Protein AF-A0A939JCK9-F1 (afdb_monomer_lite)

pLDDT: mean 83.47, std 13.08, range [42.59, 94.25]

Sequence (81 aa):
MNEIEVAFRAALHEEKFSTAAVLLAQVVEARYEQQQHLTPVQILRLQAGCHTLLTQRAEIGAVALIQAAAGYLPQAVDFTV

Secondary structure (DSSP, 8-state):
--HHHHHHHHHHHTT-HHHHHHHHHHHHHHHHHTT-PPPHHHHHHHHHHHHHHHHTT----HHHHHHHHHTTSPP------

Foldseek 3Di:
DDPLLVVLQVCVVVLVQLSNLVSLLVVLQVVCVVPDHDDPVLSVQLSVQSSCVSVVDDPAHSVRSNVSSNVSHDDPPPPPD

Structure (mmCIF, N/CA/C/O backbone):
data_AF-A0A939JCK9-F1
#
_entry.id   AF-A0A939JCK9-F1
#
loop_
_atom_site.group_PDB
_atom_site.id
_atom_site.type_symbol
_atom_site.label_atom_id
_atom_site.label_alt_id
_atom_site.label_comp_id
_atom_site.label_asym_id
_atom_site.label_entity_id
_atom_site.label_seq_id
_atom_site.pdbx_PDB_ins_code
_atom_site.Cartn_x
_atom_site.Cartn_y
_atom_site.Cartn_z
_atom_site.occupancy
_atom_site.B_iso_or_equiv
_atom_site.auth_seq_id
_atom_site.auth_comp_id
_atom_site.auth_asym_id
_atom_site.auth_atom_id
_atom_site.pdbx_PDB_model_num
ATOM 1 N N . MET A 1 1 ? -0.935 19.594 -5.791 1.00 55.22 1 MET A N 1
ATOM 2 C CA . MET A 1 1 ? -0.551 18.173 -5.940 1.00 55.22 1 MET A CA 1
ATOM 3 C C . MET A 1 1 ? 0.305 17.833 -4.732 1.00 55.22 1 MET A C 1
ATOM 5 O O . MET A 1 1 ? 1.244 18.576 -4.491 1.00 55.22 1 MET A O 1
ATOM 9 N N . ASN A 1 2 ? -0.083 16.848 -3.915 1.00 79.25 2 ASN A N 1
ATOM 10 C CA . ASN A 1 2 ? 0.615 16.525 -2.661 1.00 79.25 2 ASN A CA 1
ATOM 11 C C . ASN A 1 2 ? 2.005 15.936 -2.983 1.00 79.25 2 ASN A C 1
ATOM 13 O O . ASN A 1 2 ? 2.090 15.058 -3.842 1.00 79.25 2 ASN A O 1
ATOM 17 N N . GLU A 1 3 ? 3.074 16.413 -2.339 1.00 87.94 3 GLU A N 1
ATOM 18 C CA . GLU A 1 3 ? 4.466 15.984 -2.586 1.00 87.94 3 GLU A CA 1
ATOM 19 C C . GLU A 1 3 ? 4.635 14.461 -2.456 1.00 87.94 3 GLU A C 1
ATOM 21 O O . GLU A 1 3 ? 5.348 13.837 -3.243 1.00 87.94 3 GLU A O 1
ATOM 26 N N . ILE A 1 4 ? 3.882 13.842 -1.542 1.00 89.69 4 ILE A N 1
ATOM 27 C CA . ILE A 1 4 ? 3.867 12.389 -1.324 1.00 89.69 4 ILE A CA 1
ATOM 28 C C . ILE A 1 4 ? 3.305 11.646 -2.550 1.00 89.69 4 ILE A C 1
ATOM 30 O O . ILE A 1 4 ? 3.816 10.594 -2.931 1.00 89.69 4 ILE A O 1
ATOM 34 N N . GLU A 1 5 ? 2.293 12.200 -3.231 1.00 91.50 5 GLU A N 1
ATOM 35 C CA . GLU A 1 5 ? 1.727 11.585 -4.441 1.00 91.50 5 GLU A CA 1
ATOM 36 C C . GLU A 1 5 ? 2.705 11.663 -5.623 1.00 91.50 5 GLU A C 1
ATOM 38 O O . GLU A 1 5 ? 2.784 10.733 -6.429 1.00 91.50 5 GLU A O 1
ATOM 43 N N . VAL A 1 6 ? 3.485 12.745 -5.711 1.00 93.12 6 VAL A N 1
ATOM 44 C CA . VAL A 1 6 ? 4.556 12.879 -6.711 1.00 93.12 6 VAL A CA 1
ATOM 45 C C . VAL A 1 6 ? 5.650 11.845 -6.456 1.00 93.12 6 VAL A C 1
ATOM 47 O O . VAL A 1 6 ? 6.026 11.115 -7.376 1.00 93.12 6 VAL A O 1
ATOM 50 N N . ALA A 1 7 ? 6.103 11.726 -5.206 1.00 93.56 7 ALA A N 1
ATOM 51 C CA . ALA A 1 7 ? 7.102 10.740 -4.807 1.00 93.56 7 ALA A CA 1
ATOM 52 C C . ALA A 1 7 ? 6.623 9.301 -5.056 1.00 93.56 7 ALA A C 1
ATOM 54 O O . ALA A 1 7 ? 7.387 8.477 -5.556 1.00 93.56 7 ALA A O 1
ATOM 55 N N . PHE A 1 8 ? 5.352 8.997 -4.769 1.00 93.75 8 PHE A N 1
ATOM 56 C CA . PHE A 1 8 ? 4.754 7.692 -5.055 1.00 93.75 8 PHE A CA 1
ATOM 57 C C . PHE A 1 8 ? 4.818 7.357 -6.549 1.00 93.75 8 PHE A C 1
ATOM 59 O O . PHE A 1 8 ? 5.277 6.277 -6.920 1.00 93.75 8 PHE A O 1
ATOM 66 N N . ARG A 1 9 ? 4.390 8.286 -7.413 1.00 92.38 9 ARG A N 1
ATOM 67 C CA . ARG A 1 9 ? 4.401 8.089 -8.871 1.00 92.38 9 ARG A CA 1
ATOM 68 C C . ARG A 1 9 ? 5.816 7.866 -9.401 1.00 92.38 9 ARG A C 1
ATOM 70 O O . ARG A 1 9 ? 5.999 6.998 -10.249 1.00 92.38 9 ARG A O 1
ATOM 77 N N . ALA A 1 10 ? 6.798 8.602 -8.881 1.00 93.31 10 ALA A N 1
ATOM 78 C CA . ALA A 1 10 ? 8.204 8.416 -9.230 1.00 93.31 10 ALA A CA 1
ATOM 79 C C . ALA A 1 10 ? 8.726 7.043 -8.774 1.00 93.31 10 ALA A C 1
ATOM 81 O O . ALA A 1 10 ? 9.263 6.295 -9.583 1.00 93.31 10 ALA A O 1
ATOM 82 N N . ALA A 1 11 ? 8.493 6.661 -7.514 1.00 92.56 11 ALA A N 1
ATOM 83 C CA . ALA A 1 11 ? 8.914 5.362 -6.985 1.00 92.56 11 ALA A CA 1
ATOM 84 C C . ALA A 1 11 ? 8.264 4.183 -7.727 1.00 92.56 11 ALA A C 1
ATOM 86 O O . ALA A 1 11 ? 8.912 3.159 -7.931 1.00 92.56 11 ALA A O 1
ATOM 87 N N . LEU A 1 12 ? 7.003 4.327 -8.146 1.00 91.06 12 LEU A N 1
ATOM 88 C CA . LEU A 1 12 ? 6.310 3.337 -8.966 1.00 91.06 12 LEU A CA 1
ATOM 89 C C . LEU A 1 12 ? 6.927 3.230 -10.366 1.00 91.06 12 LEU A C 1
ATOM 91 O O . LEU A 1 12 ? 7.128 2.123 -10.854 1.00 91.06 12 LEU A O 1
ATOM 95 N N . HIS A 1 13 ? 7.231 4.366 -11.001 1.00 90.75 13 HIS A N 1
ATOM 96 C CA . HIS A 1 13 ? 7.855 4.404 -12.324 1.00 90.75 13 HIS A CA 1
ATOM 97 C C . HIS A 1 13 ? 9.270 3.813 -12.322 1.00 90.75 13 HIS A C 1
ATOM 99 O O . HIS A 1 13 ? 9.651 3.128 -13.261 1.00 90.75 13 HIS A O 1
ATOM 105 N N . GLU A 1 14 ? 10.023 4.037 -11.246 1.00 91.75 14 GLU A N 1
ATOM 106 C CA . GLU A 1 14 ? 11.360 3.474 -11.031 1.00 91.75 14 GLU A CA 1
ATOM 107 C C . GLU A 1 14 ? 11.340 2.020 -10.518 1.00 91.75 14 GLU A C 1
ATOM 109 O O . GLU A 1 14 ? 12.376 1.508 -10.099 1.00 91.75 14 GLU A O 1
ATOM 114 N N . GLU A 1 15 ? 10.171 1.367 -10.488 1.00 89.12 15 GLU A N 1
ATOM 115 C CA . GLU A 1 15 ? 9.984 -0.017 -10.018 1.00 89.12 15 GLU A CA 1
ATOM 116 C C . GLU A 1 15 ? 10.473 -0.265 -8.57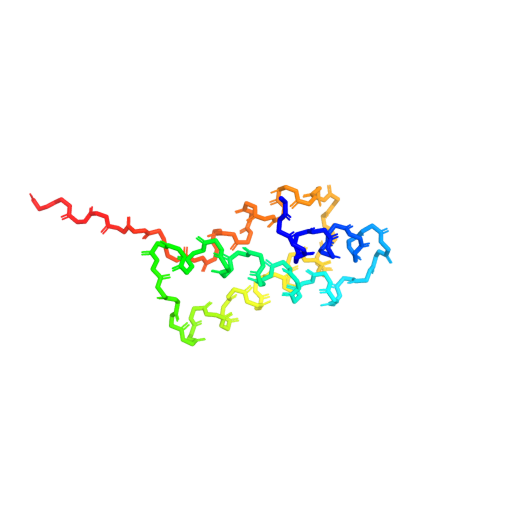3 1.00 89.12 15 GLU A C 1
ATOM 118 O O . GLU A 1 15 ? 10.714 -1.397 -8.143 1.00 89.12 15 GLU A O 1
ATOM 123 N N . LYS A 1 16 ? 10.574 0.794 -7.759 1.00 91.00 16 LYS A N 1
ATOM 124 C CA . LYS A 1 16 ? 10.949 0.730 -6.339 1.00 91.00 16 LYS A CA 1
ATOM 125 C C . LYS A 1 16 ? 9.741 0.328 -5.494 1.00 91.00 16 LYS A C 1
ATOM 127 O O . LYS A 1 16 ? 9.274 1.097 -4.654 1.00 91.00 16 LYS A O 1
ATOM 132 N N . PHE A 1 17 ? 9.224 -0.883 -5.702 1.00 89.12 17 PHE A N 1
ATOM 133 C CA . PHE A 1 17 ? 7.932 -1.332 -5.164 1.00 89.12 17 PHE A CA 1
ATOM 134 C C . PHE A 1 17 ? 7.813 -1.242 -3.638 1.00 89.12 17 PHE A C 1
ATOM 136 O O . PHE A 1 17 ? 6.776 -0.820 -3.133 1.00 89.12 17 PHE A O 1
ATOM 143 N N . SER A 1 18 ? 8.875 -1.559 -2.892 1.00 88.56 18 SER A N 1
ATOM 144 C CA . SER A 1 18 ? 8.871 -1.418 -1.429 1.00 88.56 18 SER A CA 1
ATOM 145 C C . SER A 1 18 ? 8.674 0.037 -0.995 1.00 88.56 18 SER A C 1
ATOM 147 O O . SER A 1 18 ? 7.870 0.316 -0.109 1.00 88.56 18 SER A O 1
ATOM 149 N N . THR A 1 19 ? 9.362 0.977 -1.649 1.00 91.50 19 THR A N 1
ATOM 150 C CA . THR A 1 19 ? 9.221 2.417 -1.392 1.00 91.50 19 THR A CA 1
ATOM 151 C C . THR A 1 19 ? 7.864 2.929 -1.869 1.00 91.50 19 THR A C 1
ATOM 153 O O . THR A 1 19 ? 7.191 3.655 -1.140 1.00 91.50 19 THR A O 1
ATOM 156 N N . ALA A 1 20 ? 7.423 2.505 -3.054 1.00 92.56 20 ALA A N 1
ATOM 157 C CA . ALA A 1 20 ? 6.118 2.852 -3.598 1.00 92.56 20 ALA A CA 1
ATOM 158 C C . ALA A 1 20 ? 4.976 2.390 -2.678 1.00 92.56 20 ALA A C 1
ATOM 160 O O . ALA A 1 20 ? 3.993 3.108 -2.547 1.00 92.56 20 ALA A O 1
ATOM 161 N N . ALA A 1 21 ? 5.112 1.251 -1.990 1.00 91.81 21 ALA A N 1
ATOM 162 C CA . ALA A 1 21 ? 4.091 0.736 -1.075 1.00 91.81 21 ALA A CA 1
ATOM 163 C C . ALA A 1 21 ? 3.928 1.596 0.173 1.00 91.81 21 ALA A C 1
ATOM 165 O O . ALA A 1 21 ? 2.803 1.880 0.584 1.00 91.81 21 ALA A O 1
ATOM 166 N N . VAL A 1 22 ? 5.044 2.045 0.744 1.00 92.38 22 VAL A N 1
ATOM 167 C CA . VAL A 1 22 ? 5.029 2.965 1.885 1.00 92.38 22 VAL A CA 1
ATOM 168 C C . VAL A 1 22 ? 4.408 4.300 1.476 1.00 92.38 22 VAL A C 1
ATOM 170 O O . VAL A 1 22 ? 3.521 4.802 2.163 1.00 92.38 22 VAL A O 1
ATOM 173 N N . LEU A 1 23 ? 4.816 4.845 0.328 1.00 94.25 23 LEU A N 1
ATOM 174 C CA . LEU A 1 23 ? 4.291 6.116 -0.174 1.00 94.25 23 LEU A CA 1
ATOM 175 C C . LEU A 1 23 ? 2.806 6.020 -0.547 1.00 94.25 23 LEU A C 1
ATOM 177 O O . LEU A 1 23 ? 2.048 6.940 -0.264 1.00 94.25 23 LEU A O 1
ATOM 181 N N . LEU A 1 24 ? 2.363 4.898 -1.119 1.00 93.62 24 LEU A N 1
ATOM 182 C CA . LEU A 1 24 ? 0.954 4.638 -1.411 1.00 93.62 24 LEU A CA 1
ATOM 183 C C . LEU A 1 24 ? 0.102 4.665 -0.137 1.00 93.62 24 LEU A C 1
ATOM 185 O O . LEU A 1 24 ? -0.940 5.321 -0.117 1.00 93.62 24 LEU A O 1
ATOM 189 N N . ALA A 1 25 ? 0.561 4.005 0.930 1.00 93.06 25 ALA A N 1
ATOM 190 C CA . ALA A 1 25 ? -0.125 4.027 2.218 1.00 93.06 25 ALA A CA 1
ATOM 191 C C . ALA A 1 25 ? -0.226 5.457 2.774 1.00 93.06 25 ALA A C 1
ATOM 193 O O . ALA A 1 25 ? -1.313 5.869 3.165 1.00 93.06 25 ALA A O 1
ATOM 194 N N . GLN A 1 26 ? 0.855 6.242 2.710 1.00 92.06 26 GLN A N 1
ATOM 195 C CA . GLN A 1 26 ? 0.863 7.643 3.155 1.00 92.06 26 GLN A CA 1
ATOM 196 C C . GLN A 1 26 ? -0.061 8.544 2.322 1.00 92.06 26 GLN A C 1
ATOM 198 O O . GLN A 1 26 ? -0.719 9.427 2.868 1.00 92.06 26 GLN A O 1
ATOM 203 N N . VAL A 1 27 ? -0.153 8.329 1.002 1.00 92.75 27 VAL A N 1
ATOM 204 C CA . VAL A 1 27 ? -1.105 9.060 0.144 1.00 92.75 27 VAL A CA 1
ATOM 205 C C . VAL A 1 27 ? -2.541 8.790 0.585 1.00 92.75 27 VAL A C 1
ATOM 207 O O . VAL A 1 27 ? -3.349 9.717 0.646 1.00 92.75 27 VAL A O 1
ATOM 210 N N . VAL A 1 28 ? -2.876 7.529 0.863 1.00 90.81 28 VAL A N 1
ATOM 211 C CA . VAL A 1 28 ? -4.226 7.142 1.286 1.00 90.81 28 VAL A CA 1
ATOM 212 C C . VAL A 1 28 ? -4.517 7.643 2.701 1.00 90.81 28 VAL A C 1
ATOM 214 O O . VAL A 1 28 ? -5.575 8.224 2.920 1.00 90.81 28 VAL A O 1
ATOM 217 N N . GLU A 1 29 ? -3.575 7.496 3.628 1.00 90.56 29 GLU A N 1
ATOM 218 C CA . GLU A 1 29 ? -3.664 8.007 4.999 1.00 90.56 29 GLU A CA 1
ATOM 219 C C . GLU A 1 29 ? -3.916 9.516 5.017 1.00 90.56 29 GLU A C 1
ATOM 221 O O . GLU A 1 29 ? -4.931 9.946 5.554 1.00 90.56 29 GLU A O 1
ATOM 226 N N . ALA A 1 30 ? -3.100 10.311 4.317 1.00 88.88 30 ALA A N 1
ATOM 227 C CA . ALA A 1 30 ? -3.263 11.765 4.255 1.00 88.88 30 ALA A CA 1
ATOM 228 C C . ALA A 1 30 ? -4.618 12.198 3.663 1.00 88.88 30 ALA A C 1
ATOM 230 O O . ALA A 1 30 ? -5.144 13.255 4.010 1.00 88.88 30 ALA A O 1
ATOM 231 N N . ARG A 1 31 ? -5.201 11.401 2.755 1.00 86.12 31 ARG A N 1
ATOM 232 C CA . ARG A 1 31 ? -6.552 11.652 2.222 1.00 86.12 31 ARG A CA 1
ATOM 233 C C . ARG A 1 31 ? -7.638 11.325 3.242 1.00 86.12 31 ARG A C 1
ATOM 235 O O . ARG A 1 31 ? -8.636 12.038 3.299 1.00 86.12 31 ARG A O 1
ATOM 242 N N . TYR A 1 32 ? -7.453 10.262 4.018 1.00 85.31 32 TYR A N 1
ATOM 243 C CA . TYR A 1 32 ? -8.401 9.854 5.048 1.00 85.31 32 TYR A CA 1
ATOM 244 C C . TYR A 1 32 ? -8.330 10.743 6.285 1.00 85.31 32 TYR A C 1
ATOM 246 O O . TYR A 1 32 ? -9.384 11.086 6.800 1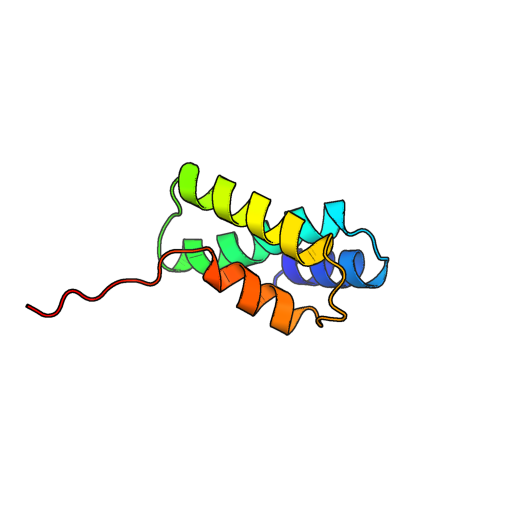.00 85.31 32 TYR A O 1
ATOM 254 N N . GLU A 1 33 ? -7.156 11.217 6.707 1.00 83.69 33 GLU A N 1
ATOM 255 C CA . GLU A 1 33 ? -7.009 12.117 7.861 1.00 83.69 33 GLU A CA 1
ATOM 256 C C . GLU A 1 33 ? -7.808 13.422 7.726 1.00 83.69 33 GLU A C 1
ATOM 258 O O . GLU A 1 33 ? -8.244 13.978 8.733 1.00 83.69 33 GLU A O 1
ATOM 263 N N . GLN A 1 34 ? -8.072 13.883 6.496 1.00 78.62 34 GLN A N 1
ATOM 264 C CA . GLN A 1 34 ? -8.949 15.036 6.249 1.00 78.62 34 GLN A CA 1
ATOM 265 C C . GLN A 1 34 ? -10.418 14.778 6.615 1.00 78.62 34 GLN A C 1
ATOM 267 O O . GLN A 1 34 ? -11.178 15.729 6.788 1.00 78.62 34 GLN A O 1
ATOM 272 N N . GLN A 1 35 ? -10.826 13.514 6.710 1.00 81.12 35 GLN A N 1
ATOM 273 C CA . GLN A 1 35 ? -12.196 13.091 7.004 1.00 81.12 35 GLN A CA 1
ATOM 274 C C . GLN A 1 35 ? -12.286 12.439 8.386 1.00 81.12 35 GLN A C 1
ATOM 276 O O . GLN A 1 35 ? -13.174 12.755 9.173 1.00 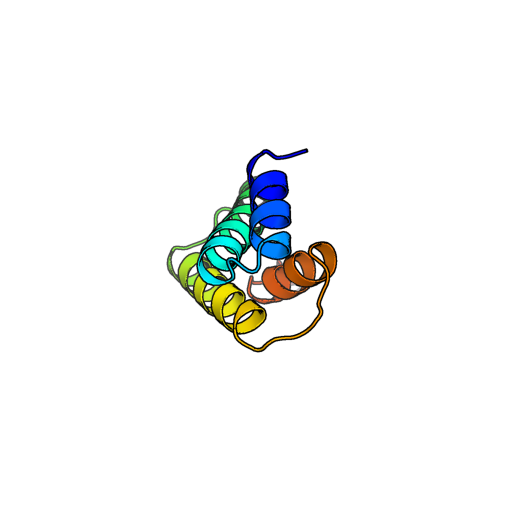81.12 35 GLN A O 1
ATOM 281 N N . GLN A 1 36 ? -11.359 11.530 8.687 1.00 80.75 36 GLN A N 1
ATOM 282 C CA . GLN A 1 36 ? -11.336 10.724 9.893 1.00 80.75 36 GLN A CA 1
ATOM 283 C C . GLN A 1 36 ? -9.916 10.216 10.175 1.00 80.75 36 GLN A C 1
ATOM 285 O O . GLN A 1 36 ? -9.247 9.663 9.305 1.00 80.75 36 GLN A O 1
ATOM 290 N N . HIS A 1 37 ? -9.472 10.340 11.426 1.00 84.62 37 HIS A N 1
ATOM 291 C CA . HIS A 1 37 ? -8.206 9.743 11.845 1.00 84.62 37 HIS A CA 1
ATOM 292 C C . HIS A 1 37 ? -8.282 8.213 11.820 1.00 84.62 37 HIS A C 1
ATOM 294 O O . HIS A 1 37 ? -9.216 7.610 12.359 1.00 84.62 37 HIS A O 1
ATOM 300 N N . LEU A 1 38 ? -7.268 7.591 11.222 1.00 85.62 38 LEU A N 1
ATOM 301 C CA . LEU A 1 38 ? -7.126 6.144 11.191 1.00 85.62 38 LEU A CA 1
ATOM 302 C C . LEU A 1 38 ? -6.574 5.629 12.522 1.00 85.62 38 LEU A C 1
ATOM 304 O O . LEU A 1 38 ? -5.678 6.208 13.131 1.00 85.62 38 LEU A O 1
ATOM 308 N N . THR A 1 39 ? -7.098 4.496 12.975 1.00 89.31 39 THR A N 1
ATO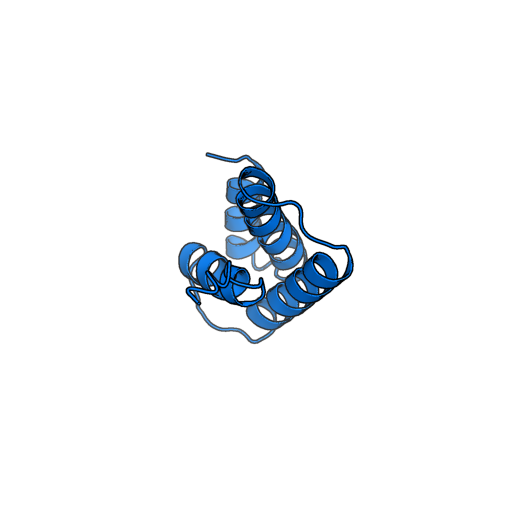M 309 C CA . THR A 1 39 ? -6.540 3.778 14.125 1.00 89.31 39 THR A CA 1
ATOM 310 C C . THR A 1 39 ? -5.232 3.078 13.734 1.00 89.31 39 THR A C 1
ATOM 312 O O . THR A 1 39 ? -5.071 2.681 12.575 1.00 89.31 39 THR A O 1
ATOM 315 N N . PRO A 1 40 ? -4.326 2.796 14.689 1.00 87.75 40 PRO A N 1
ATOM 316 C CA . P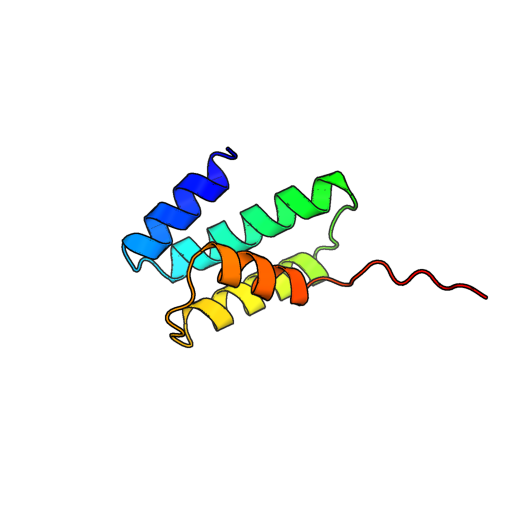RO A 1 40 ? -3.078 2.081 14.401 1.00 87.75 40 PRO A CA 1
ATOM 317 C C . PRO A 1 40 ? -3.281 0.737 13.682 1.00 87.75 40 PRO A C 1
ATOM 319 O O . PRO A 1 40 ? -2.506 0.365 12.804 1.00 87.75 40 PRO A O 1
ATOM 322 N N . VAL A 1 41 ? -4.361 0.015 14.005 1.00 88.88 41 VAL A N 1
ATOM 323 C CA . VAL A 1 41 ? -4.702 -1.263 13.356 1.00 88.88 41 VAL A CA 1
ATOM 324 C C . VAL A 1 41 ? -5.110 -1.061 11.892 1.00 88.88 41 VAL A C 1
ATOM 326 O O . VAL A 1 41 ? -4.772 -1.886 11.043 1.00 88.88 41 VAL A O 1
ATOM 329 N N . GLN A 1 42 ? -5.817 0.026 11.574 1.00 88.75 42 GLN A N 1
ATOM 330 C CA . GLN A 1 42 ? -6.192 0.364 10.196 1.00 88.75 42 GLN A CA 1
ATOM 331 C C . GLN A 1 42 ? -4.969 0.773 9.373 1.00 88.75 42 GLN A C 1
ATOM 333 O O . GLN A 1 42 ? -4.830 0.313 8.242 1.00 88.75 42 GLN A O 1
ATOM 338 N N . ILE A 1 43 ? -4.053 1.549 9.960 1.00 90.12 43 ILE A N 1
ATOM 339 C CA . ILE A 1 43 ? -2.785 1.937 9.324 1.00 90.12 43 ILE A CA 1
ATOM 340 C C . ILE A 1 43 ? -1.952 0.692 8.988 1.00 90.12 43 ILE A C 1
ATOM 342 O O . ILE A 1 43 ? -1.502 0.533 7.854 1.00 90.12 43 ILE A O 1
ATOM 346 N N . LEU A 1 44 ? -1.816 -0.249 9.930 1.00 89.81 44 LEU A N 1
ATOM 347 C CA . LEU A 1 44 ? -1.098 -1.509 9.697 1.00 89.81 44 LEU A CA 1
ATOM 348 C C . LEU A 1 44 ? -1.722 -2.343 8.568 1.00 89.81 44 LEU A C 1
ATOM 350 O O . LEU A 1 44 ? -1.005 -2.874 7.718 1.00 89.81 44 LEU A O 1
ATOM 354 N N . ARG A 1 45 ? -3.057 -2.447 8.526 1.00 90.12 45 ARG A N 1
ATOM 355 C CA . ARG A 1 45 ? -3.764 -3.155 7.444 1.00 90.12 45 ARG A CA 1
ATOM 356 C C . ARG A 1 45 ? -3.556 -2.484 6.091 1.00 90.12 45 ARG A C 1
ATOM 358 O O . ARG A 1 45 ? -3.297 -3.180 5.112 1.00 90.12 45 ARG A O 1
ATOM 365 N N . LEU A 1 46 ? -3.631 -1.156 6.045 1.00 91.56 46 LEU A N 1
ATOM 366 C CA . LEU A 1 46 ? -3.388 -0.375 4.838 1.00 91.56 46 LEU A CA 1
ATOM 367 C C . LEU A 1 46 ? -1.971 -0.613 4.304 1.00 91.56 46 LEU A C 1
ATOM 369 O O . LEU A 1 46 ? -1.809 -0.908 3.122 1.00 91.56 46 LEU A O 1
ATOM 373 N N . GLN A 1 47 ? -0.956 -0.552 5.167 1.00 92.06 47 GLN A N 1
ATOM 374 C CA . GLN A 1 47 ? 0.439 -0.788 4.784 1.00 92.06 47 GLN A CA 1
ATOM 375 C C . GLN A 1 47 ? 0.656 -2.207 4.237 1.00 92.06 47 GLN A C 1
ATOM 377 O O . GLN A 1 47 ? 1.254 -2.371 3.171 1.00 92.06 47 GLN A O 1
ATOM 382 N N . ALA A 1 48 ? 0.124 -3.230 4.915 1.00 90.94 48 ALA A N 1
ATOM 383 C CA . ALA A 1 48 ? 0.208 -4.617 4.455 1.00 90.94 48 ALA A CA 1
ATOM 384 C C . ALA A 1 48 ? -0.510 -4.829 3.107 1.00 90.94 48 ALA A C 1
ATOM 386 O O . ALA A 1 48 ? 0.012 -5.511 2.218 1.00 90.94 48 ALA A O 1
ATOM 387 N N . GLY A 1 49 ? -1.677 -4.206 2.925 1.00 90.81 49 GLY A N 1
ATOM 388 C CA . GLY A 1 49 ? -2.428 -4.224 1.670 1.00 90.81 49 GLY A CA 1
ATOM 389 C C . GLY A 1 49 ? -1.668 -3.554 0.524 1.00 90.81 49 GLY A C 1
ATOM 390 O O . GLY A 1 49 ? -1.514 -4.149 -0.540 1.00 90.81 49 GLY A O 1
ATOM 391 N N . CYS A 1 50 ? -1.100 -2.367 0.754 1.00 92.00 50 CYS A N 1
ATOM 392 C CA . CYS A 1 50 ? -0.282 -1.652 -0.233 1.00 92.00 50 CYS A CA 1
ATOM 393 C C . CYS A 1 50 ? 0.954 -2.459 -0.649 1.00 92.00 50 CYS A C 1
ATOM 395 O O . CYS A 1 50 ? 1.281 -2.526 -1.834 1.00 92.00 50 CYS A O 1
ATOM 397 N N . HIS A 1 51 ? 1.619 -3.109 0.309 1.00 91.38 51 HIS A N 1
ATOM 398 C CA . HIS A 1 51 ? 2.750 -3.987 0.017 1.00 91.38 51 HIS A CA 1
ATOM 399 C C . HIS A 1 51 ? 2.328 -5.186 -0.840 1.00 91.38 51 HIS A C 1
ATOM 401 O O . HIS A 1 51 ? 2.994 -5.516 -1.819 1.00 91.38 51 HIS A O 1
ATOM 407 N N . THR A 1 52 ? 1.188 -5.799 -0.520 1.00 89.88 52 THR A N 1
ATOM 408 C CA . THR A 1 52 ? 0.629 -6.922 -1.287 1.00 89.88 52 THR A CA 1
ATOM 409 C C . THR A 1 52 ? 0.270 -6.508 -2.717 1.00 89.88 52 THR A C 1
ATOM 411 O O . THR A 1 52 ? 0.661 -7.188 -3.663 1.00 89.88 52 THR A O 1
ATOM 414 N N . LEU A 1 53 ? -0.397 -5.362 -2.900 1.00 88.75 53 LEU A N 1
ATOM 415 C CA . LEU A 1 53 ? -0.769 -4.838 -4.221 1.00 88.75 53 LEU A CA 1
ATOM 416 C C . LEU A 1 53 ? 0.441 -4.635 -5.141 1.00 88.75 53 LEU A C 1
ATOM 418 O O . LEU A 1 53 ? 0.382 -4.959 -6.324 1.00 88.75 53 LEU A O 1
ATOM 422 N N . LEU A 1 54 ? 1.537 -4.104 -4.601 1.00 87.44 54 LEU A N 1
ATOM 423 C CA . LEU A 1 54 ? 2.731 -3.779 -5.384 1.00 87.44 54 LEU A CA 1
ATOM 424 C C . LEU A 1 54 ? 3.668 -4.971 -5.589 1.00 87.44 54 LEU A C 1
ATOM 426 O O . LEU A 1 54 ? 4.397 -5.009 -6.576 1.00 87.44 54 LEU A O 1
ATOM 430 N N . THR A 1 55 ? 3.642 -5.962 -4.696 1.00 82.62 55 THR A N 1
ATOM 431 C CA . THR A 1 55 ? 4.433 -7.196 -4.850 1.00 82.62 55 THR A CA 1
ATOM 432 C C . THR A 1 55 ? 3.770 -8.213 -5.775 1.00 82.62 55 THR A C 1
ATOM 434 O O . THR A 1 55 ? 4.478 -8.953 -6.456 1.00 82.62 55 THR A O 1
ATOM 437 N N . GLN A 1 56 ? 2.436 -8.225 -5.873 1.00 75.94 56 GLN A N 1
ATOM 438 C CA . GLN A 1 56 ? 1.692 -9.167 -6.721 1.00 75.94 56 GLN A CA 1
ATOM 439 C C . GLN A 1 56 ? 1.602 -8.763 -8.208 1.00 75.94 56 GLN A C 1
ATOM 441 O O . GLN A 1 56 ? 0.831 -9.365 -8.947 1.00 75.94 56 GLN A O 1
ATOM 446 N N . ARG A 1 57 ? 2.433 -7.810 -8.668 1.00 63.69 57 ARG A N 1
ATOM 447 C CA . ARG A 1 57 ? 2.641 -7.444 -10.088 1.00 63.69 57 ARG A CA 1
ATOM 448 C C . ARG A 1 57 ? 1.361 -7.415 -10.920 1.00 63.69 57 ARG A C 1
ATOM 450 O O . ARG A 1 57 ? 1.195 -8.175 -11.873 1.00 63.69 57 ARG A O 1
ATOM 457 N N . ALA A 1 58 ? 0.485 -6.480 -10.611 1.00 55.03 58 ALA A N 1
ATOM 458 C CA . ALA A 1 58 ? -0.482 -6.059 -11.599 1.00 55.03 58 ALA A CA 1
ATOM 459 C C . ALA A 1 58 ? 0.039 -4.750 -12.206 1.00 55.03 58 ALA A C 1
ATOM 461 O O . ALA A 1 58 ? 0.447 -3.852 -11.467 1.00 55.03 58 ALA A O 1
ATOM 462 N N . GLU A 1 59 ? 0.076 -4.668 -13.539 1.00 65.00 59 GLU A N 1
ATOM 463 C CA . GLU A 1 59 ? 0.351 -3.461 -14.337 1.00 65.00 59 GLU A CA 1
ATOM 464 C C . GLU A 1 59 ? -0.746 -2.408 -14.089 1.00 65.00 59 GLU A C 1
ATOM 466 O O . GLU A 1 59 ? -1.529 -2.034 -14.959 1.00 65.00 59 GLU A O 1
ATOM 471 N N . ILE A 1 60 ? -0.878 -1.983 -12.840 1.00 71.38 60 ILE A N 1
ATOM 472 C CA . ILE A 1 60 ? -1.926 -1.105 -12.360 1.00 71.38 60 ILE A CA 1
ATOM 473 C C . ILE A 1 60 ? -1.298 0.275 -12.254 1.00 71.38 60 ILE A C 1
ATOM 475 O O . ILE A 1 60 ? -0.359 0.504 -11.492 1.00 71.38 60 ILE A O 1
ATOM 479 N N . GLY A 1 61 ? -1.826 1.217 -13.034 1.00 81.69 61 GLY A N 1
ATOM 480 C CA . GLY A 1 61 ? -1.395 2.607 -12.965 1.00 81.69 61 GLY A CA 1
ATOM 481 C C . GLY A 1 61 ? -1.599 3.202 -11.567 1.00 81.69 61 GLY A C 1
ATOM 482 O O . GLY A 1 61 ? -2.498 2.803 -10.826 1.00 81.69 61 GLY A O 1
ATOM 483 N N . ALA A 1 62 ? -0.802 4.220 -11.231 1.00 84.44 62 ALA A N 1
ATOM 484 C CA . ALA A 1 62 ? -0.802 4.886 -9.923 1.00 84.44 62 ALA A CA 1
ATOM 485 C C . ALA A 1 62 ? -2.208 5.221 -9.382 1.00 84.44 62 ALA A C 1
ATOM 487 O O . ALA A 1 62 ? -2.480 5.045 -8.199 1.00 84.44 62 ALA A O 1
ATOM 488 N N . VAL A 1 63 ? -3.122 5.674 -10.248 1.00 86.38 63 VAL A N 1
ATOM 489 C CA . VAL A 1 63 ? -4.501 6.019 -9.862 1.00 86.38 63 VAL A CA 1
ATOM 490 C C . VAL A 1 63 ? -5.281 4.795 -9.380 1.00 86.38 63 VAL A C 1
ATOM 492 O O . VAL A 1 63 ? -5.945 4.860 -8.348 1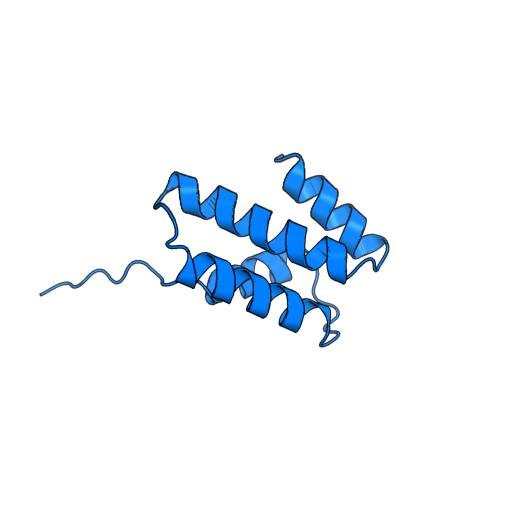.00 86.38 63 VAL A O 1
ATOM 495 N N . ALA A 1 64 ? -5.179 3.678 -10.096 1.00 86.75 64 ALA A N 1
ATOM 496 C CA . ALA A 1 64 ? -5.891 2.457 -9.749 1.00 86.75 64 ALA A CA 1
ATOM 497 C C . ALA A 1 64 ? -5.292 1.787 -8.499 1.00 86.75 64 ALA A C 1
ATOM 499 O O . ALA A 1 64 ? -6.038 1.236 -7.696 1.00 86.75 64 ALA A O 1
ATOM 500 N N . LEU A 1 65 ? -3.983 1.933 -8.253 1.00 88.69 65 LEU A N 1
ATOM 501 C CA . LEU A 1 65 ? -3.362 1.520 -6.988 1.00 88.69 65 LEU A CA 1
ATOM 502 C C . LEU A 1 65 ? -3.888 2.322 -5.793 1.00 88.69 65 LEU A C 1
ATOM 504 O O . LEU A 1 65 ? -4.186 1.738 -4.756 1.00 88.69 65 LEU A O 1
ATOM 508 N N . ILE A 1 66 ? -4.052 3.641 -5.937 1.00 88.75 66 ILE A N 1
ATOM 509 C CA . ILE A 1 66 ? -4.629 4.492 -4.882 1.00 88.75 66 ILE A CA 1
ATOM 510 C C . ILE A 1 66 ? -6.079 4.089 -4.588 1.00 88.75 66 ILE A C 1
ATOM 512 O O . ILE A 1 66 ? -6.466 3.991 -3.425 1.00 88.75 66 ILE A O 1
ATOM 516 N N . GLN A 1 67 ? -6.876 3.820 -5.625 1.00 86.94 67 GLN A N 1
ATOM 517 C CA . GLN A 1 67 ? -8.257 3.353 -5.459 1.00 86.94 67 GLN A CA 1
ATOM 518 C C . GLN A 1 67 ? -8.325 1.971 -4.800 1.00 86.94 67 GLN A C 1
ATOM 520 O O . GLN A 1 67 ? -9.109 1.779 -3.874 1.00 86.94 67 GLN A O 1
ATOM 525 N N . ALA A 1 68 ? -7.481 1.030 -5.230 1.00 88.38 68 ALA A N 1
ATOM 526 C CA . ALA A 1 68 ? -7.410 -0.302 -4.638 1.00 88.38 68 ALA A CA 1
ATOM 527 C C . ALA A 1 68 ? -6.985 -0.239 -3.163 1.00 88.38 68 ALA A C 1
ATOM 529 O O . ALA A 1 68 ? -7.600 -0.883 -2.315 1.00 88.38 68 ALA A O 1
ATOM 530 N N . ALA A 1 69 ? -5.988 0.589 -2.840 1.00 88.56 69 ALA A N 1
ATOM 531 C CA . ALA A 1 69 ? -5.507 0.767 -1.477 1.00 88.56 69 ALA A CA 1
ATOM 532 C C . ALA A 1 69 ? -6.564 1.393 -0.549 1.00 88.56 69 ALA A C 1
ATOM 534 O O . ALA A 1 69 ? -6.682 0.992 0.608 1.00 88.56 69 ALA A O 1
ATOM 535 N N . ALA A 1 70 ? -7.386 2.316 -1.061 1.00 86.69 70 ALA A N 1
ATOM 536 C CA . ALA A 1 70 ? -8.506 2.882 -0.309 1.00 86.69 70 ALA A CA 1
ATOM 537 C C . ALA A 1 70 ? -9.552 1.825 0.096 1.00 86.69 70 ALA A C 1
ATOM 539 O O . ALA A 1 70 ? -10.230 2.009 1.103 1.00 86.69 70 ALA A O 1
ATOM 540 N N . GLY A 1 71 ? -9.652 0.707 -0.634 1.00 84.81 71 GLY A N 1
ATOM 541 C CA . GLY A 1 71 ? -10.527 -0.419 -0.294 1.00 84.81 71 GLY A CA 1
ATOM 542 C C . GLY A 1 71 ? -10.107 -1.203 0.956 1.00 84.81 71 GLY A C 1
ATOM 543 O O . GLY A 1 71 ? -10.912 -1.966 1.485 1.00 84.81 71 GLY A O 1
ATOM 544 N N . TYR A 1 72 ? -8.881 -1.020 1.463 1.00 85.25 72 TYR A N 1
ATOM 545 C CA . TYR A 1 72 ? -8.442 -1.630 2.728 1.00 85.25 72 TYR A CA 1
ATOM 546 C C . TYR A 1 72 ? -8.904 -0.868 3.970 1.00 85.25 72 TYR A C 1
ATOM 548 O O . TYR A 1 72 ? -8.741 -1.360 5.091 1.00 85.25 72 TYR A O 1
ATOM 556 N N . LEU A 1 73 ? -9.456 0.330 3.787 1.00 83.94 73 LEU A N 1
ATOM 557 C CA . LEU A 1 73 ? -9.980 1.145 4.868 1.00 83.94 73 LEU A CA 1
ATOM 558 C C . LEU A 1 73 ? -11.493 0.952 4.986 1.00 83.94 73 LEU A C 1
ATOM 560 O O . LEU A 1 73 ? -12.172 0.724 3.982 1.00 83.94 73 LEU A O 1
ATOM 564 N N . PRO A 1 74 ? -12.042 1.004 6.212 1.00 72.94 74 PRO A N 1
ATOM 565 C CA . PRO A 1 74 ? -13.480 0.933 6.386 1.00 72.94 74 PRO A CA 1
ATOM 566 C C . PRO A 1 74 ? -14.128 2.136 5.709 1.00 72.94 74 PRO A C 1
ATOM 568 O O . PRO A 1 74 ? -13.748 3.281 5.954 1.00 72.94 74 PRO A O 1
ATOM 571 N N . GLN A 1 75 ? -15.125 1.864 4.875 1.00 66.75 75 GLN A N 1
ATOM 572 C CA . GLN A 1 75 ? -16.030 2.906 4.416 1.00 66.75 75 GLN A CA 1
ATOM 573 C C . GLN A 1 75 ? -16.891 3.336 5.605 1.00 66.75 75 GLN A C 1
ATOM 575 O O . GLN A 1 75 ? -17.246 2.496 6.436 1.00 66.75 75 GLN A O 1
ATOM 580 N N . ALA A 1 76 ? -17.193 4.631 5.712 1.00 58.22 76 ALA A N 1
ATOM 581 C CA . ALA A 1 76 ? -18.142 5.120 6.701 1.00 58.22 76 ALA A CA 1
ATOM 582 C C . ALA A 1 76 ? -19.469 4.380 6.483 1.00 58.22 76 ALA A C 1
ATOM 584 O O . ALA A 1 76 ? -20.154 4.589 5.484 1.00 58.22 76 ALA A O 1
ATOM 585 N N . VAL A 1 77 ? -19.781 3.437 7.369 1.00 50.09 77 VAL A N 1
ATOM 586 C CA . VAL A 1 77 ? -21.061 2.741 7.345 1.00 50.09 77 VAL A CA 1
ATOM 587 C C . VAL A 1 77 ? -22.057 3.701 7.974 1.00 50.09 77 VAL A C 1
ATOM 589 O O . VAL A 1 77 ? -22.103 3.830 9.197 1.00 50.09 77 VAL A O 1
ATOM 592 N N . ASP A 1 78 ? -22.818 4.406 7.140 1.00 45.47 78 ASP A N 1
ATOM 593 C CA . ASP A 1 78 ? -24.019 5.100 7.591 1.00 45.47 78 ASP A CA 1
ATOM 594 C C . ASP A 1 78 ? -25.026 4.029 8.027 1.00 45.47 78 ASP A C 1
ATOM 596 O O . ASP A 1 78 ? -25.697 3.397 7.208 1.00 45.47 78 ASP A O 1
ATOM 600 N N . PHE A 1 79 ? -25.099 3.772 9.332 1.00 43.25 79 PHE A N 1
ATOM 601 C CA . PHE A 1 79 ? -26.198 3.004 9.902 1.00 43.25 79 PHE A CA 1
ATOM 602 C C . PHE A 1 79 ? -27.449 3.883 9.857 1.00 43.25 79 PHE A C 1
ATOM 604 O O . PHE A 1 79 ? -27.741 4.622 10.794 1.00 43.25 79 PHE A O 1
ATOM 611 N N . THR A 1 80 ? -28.187 3.816 8.753 1.00 43.41 80 THR A N 1
ATOM 612 C CA . THR A 1 80 ? -29.576 4.277 8.724 1.00 43.41 80 THR A CA 1
ATOM 613 C C . THR A 1 80 ? -30.424 3.212 9.420 1.00 43.41 80 THR A C 1
ATOM 615 O O . THR A 1 80 ? -30.559 2.096 8.921 1.00 43.41 80 THR A O 1
ATOM 618 N N . VAL A 1 81 ? -30.894 3.544 10.628 1.00 42.59 81 VAL A N 1
ATOM 619 C CA . VAL A 1 81 ? -31.847 2.756 11.435 1.00 42.59 81 VAL A CA 1
ATOM 620 C C . VAL A 1 81 ? -33.262 2.968 10.914 1.00 42.59 81 VAL A C 1
ATOM 622 O O . VAL A 1 81 ? -33.594 4.137 10.615 1.00 42.59 81 VAL A O 1
#

Radius of gyration: 12.93 Å; chains: 1; bounding box: 43×27×29 Å

Organism: NCBI:txid2816474